Protein AF-A0A5D8Q5M8-F1 (afdb_monomer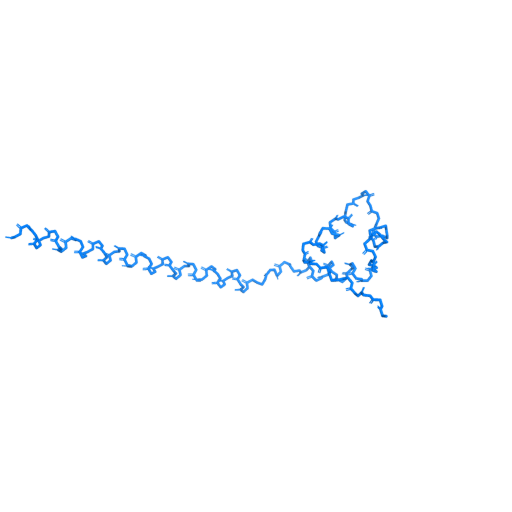_lite)

Foldseek 3Di:
DPDDDDDDPVRLVVLLVQCVPPVDDNVRSCVVVVHDPVRNVVSCCVVVVCCVPVVVVVVVVVVVVVVVVVVVVVVVVVVVVVVVVVVVVVVD

Sequence (92 aa):
MAAHKNFTLEEKLAILAEAESSSTTKIAVCRKHGISKGTLDYWKKHLMNTENYPEDELAKLKKENIMLRSIIVDKDLEIAYLKELLKKTNRS

Organism: NCBI:txid2606906

InterPro domains:
  IPR002514 Transposase IS3/IS911family [PF01527] (1-70)
  IPR009057 Homedomain-like superfamily [SSF46689] (4-87)

Structure (mmCIF, N/CA/C/O backbone):
data_AF-A0A5D8Q5M8-F1
#
_entry.id   AF-A0A5D8Q5M8-F1
#
loop_
_atom_site.group_PDB
_atom_site.id
_atom_site.type_symbol
_atom_site.label_atom_id
_atom_site.label_alt_id
_atom_site.label_comp_id
_atom_site.label_asym_id
_atom_site.label_entity_id
_atom_site.label_seq_id
_atom_site.pdbx_PDB_ins_code
_atom_site.Cartn_x
_atom_site.Cartn_y
_atom_site.Cartn_z
_atom_site.occupancy
_atom_site.B_iso_or_equiv
_atom_site.auth_seq_id
_atom_site.auth_comp_id
_atom_site.auth_asym_id
_atom_site.auth_atom_id
_atom_site.pdbx_PDB_model_num
ATOM 1 N N . MET A 1 1 ? -1.830 2.596 -38.500 1.00 34.69 1 MET A N 1
ATOM 2 C CA . MET A 1 1 ? -1.094 3.071 -37.307 1.00 34.69 1 MET A CA 1
ATOM 3 C C . MET A 1 1 ? -0.844 1.865 -36.421 1.00 34.69 1 MET A C 1
ATOM 5 O O . MET A 1 1 ? -1.803 1.169 -36.120 1.00 34.69 1 MET A O 1
ATOM 9 N N . ALA A 1 2 ? 0.413 1.544 -36.104 1.00 47.38 2 ALA A N 1
ATOM 10 C CA . ALA A 1 2 ? 0.719 0.403 -35.242 1.00 47.38 2 ALA A CA 1
ATOM 11 C C . ALA A 1 2 ? 0.132 0.658 -33.845 1.00 47.38 2 ALA A C 1
ATOM 13 O O . ALA A 1 2 ? 0.375 1.713 -33.263 1.00 47.38 2 ALA A O 1
ATOM 14 N N . ALA A 1 3 ? -0.683 -0.270 -33.344 1.00 52.09 3 ALA A N 1
ATOM 15 C CA . ALA A 1 3 ? -1.274 -0.164 -32.019 1.00 52.09 3 ALA A CA 1
ATOM 16 C C . ALA A 1 3 ? -0.155 -0.172 -30.970 1.00 52.09 3 ALA A C 1
ATOM 18 O O . ALA A 1 3 ? 0.621 -1.125 -30.885 1.00 52.09 3 ALA A O 1
ATOM 19 N N . HIS A 1 4 ? -0.050 0.897 -30.182 1.00 60.59 4 HIS A N 1
ATOM 20 C CA . HIS A 1 4 ? 0.839 0.904 -29.030 1.00 60.59 4 HIS A CA 1
ATOM 21 C C . HIS A 1 4 ? 0.290 -0.084 -28.003 1.00 60.59 4 HIS A C 1
ATOM 23 O O . HIS A 1 4 ? -0.801 0.102 -27.474 1.00 60.59 4 HIS A O 1
ATOM 29 N N . LYS A 1 5 ? 1.033 -1.161 -27.738 1.00 72.94 5 LYS A N 1
ATOM 30 C CA . LYS A 1 5 ? 0.683 -2.103 -26.677 1.00 72.94 5 LYS A CA 1
ATOM 31 C C . LYS A 1 5 ? 0.900 -1.409 -25.330 1.00 72.94 5 LYS A C 1
ATOM 33 O O . LYS A 1 5 ? 2.035 -1.100 -24.962 1.00 72.94 5 LYS A O 1
ATOM 38 N N . ASN A 1 6 ? -0.184 -1.118 -24.617 1.00 82.31 6 ASN A N 1
ATOM 39 C CA . ASN A 1 6 ? -0.126 -0.576 -23.265 1.00 82.31 6 ASN A CA 1
ATOM 40 C C . ASN A 1 6 ? 0.179 -1.710 -22.284 1.00 82.31 6 ASN A C 1
ATOM 42 O O . ASN A 1 6 ? -0.652 -2.586 -22.081 1.00 82.31 6 ASN A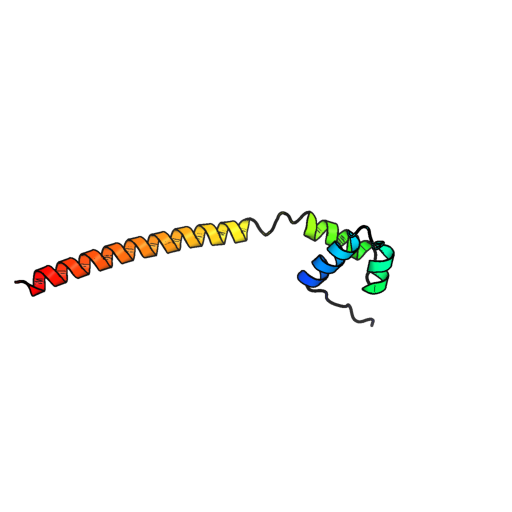 O 1
ATOM 46 N N . PHE A 1 7 ? 1.367 -1.680 -21.683 1.00 86.12 7 PHE A N 1
ATOM 47 C CA . PHE A 1 7 ? 1.735 -2.593 -20.602 1.00 86.12 7 PHE A CA 1
ATOM 48 C C . PHE A 1 7 ? 1.310 -2.008 -19.250 1.00 86.12 7 PHE A C 1
ATOM 50 O O . PHE A 1 7 ? 1.570 -0.827 -18.968 1.00 86.12 7 PHE A O 1
ATOM 57 N N . THR A 1 8 ? 0.699 -2.838 -18.413 1.00 88.81 8 THR A N 1
ATOM 58 C CA . THR A 1 8 ? 0.419 -2.565 -16.997 1.00 88.81 8 THR A CA 1
ATOM 59 C C . THR A 1 8 ? 1.716 -2.462 -16.186 1.00 88.81 8 THR A C 1
ATOM 61 O O . THR A 1 8 ? 2.806 -2.771 -16.674 1.00 88.81 8 THR A O 1
ATOM 64 N N . LEU A 1 9 ? 1.626 -1.987 -14.940 1.00 82.88 9 LEU A N 1
ATOM 65 C CA . LEU A 1 9 ? 2.785 -1.922 -14.043 1.00 82.88 9 LEU A CA 1
ATOM 66 C C . LEU A 1 9 ? 3.365 -3.320 -13.776 1.00 82.88 9 LEU A C 1
ATOM 68 O O . LEU A 1 9 ? 4.572 -3.512 -13.886 1.00 82.88 9 LEU A O 1
ATOM 72 N N . GLU A 1 10 ? 2.498 -4.288 -13.491 1.00 84.19 10 GLU A N 1
ATOM 73 C CA . GLU A 1 10 ? 2.868 -5.678 -13.209 1.00 84.19 10 GLU A CA 1
ATOM 74 C C . GLU A 1 10 ? 3.583 -6.325 -14.399 1.00 84.19 10 GLU A C 1
ATOM 76 O O . GLU A 1 10 ? 4.652 -6.913 -14.238 1.00 84.19 10 GLU A O 1
ATOM 81 N N . GLU A 1 11 ? 3.060 -6.138 -15.614 1.00 89.75 11 GLU A N 1
ATOM 82 C CA . GLU A 1 11 ? 3.698 -6.648 -16.831 1.00 89.75 11 GLU A CA 1
ATOM 83 C C . GLU A 1 11 ? 5.077 -6.020 -17.058 1.00 89.75 11 GLU A C 1
ATOM 85 O O . GLU A 1 11 ? 6.027 -6.724 -17.397 1.00 89.75 11 GLU A O 1
ATOM 90 N N . LYS A 1 12 ? 5.228 -4.707 -16.840 1.00 90.75 12 LYS A N 1
ATOM 91 C CA . LYS A 1 12 ? 6.532 -4.032 -16.961 1.00 90.75 12 LYS A CA 1
ATOM 92 C C . LYS A 1 12 ? 7.548 -4.585 -15.963 1.00 90.75 12 LYS A C 1
ATOM 94 O O . LYS A 1 12 ? 8.698 -4.799 -16.340 1.00 90.75 12 LYS A O 1
ATOM 99 N N . LEU A 1 13 ? 7.134 -4.828 -14.718 1.00 89.00 13 LEU A N 1
ATOM 100 C CA . LEU A 1 13 ? 7.992 -5.401 -13.677 1.00 89.00 13 LEU A CA 1
ATOM 101 C C . LEU A 1 13 ? 8.395 -6.844 -14.005 1.00 89.00 13 LEU A C 1
ATOM 103 O O . LEU A 1 13 ? 9.571 -7.184 -13.888 1.00 89.00 13 LEU A O 1
ATOM 107 N N . ALA A 1 14 ? 7.464 -7.667 -14.494 1.00 90.38 14 ALA A N 1
ATOM 108 C CA . ALA A 1 14 ? 7.756 -9.034 -14.923 1.00 90.38 14 ALA A CA 1
ATOM 109 C C . ALA A 1 14 ? 8.765 -9.073 -16.085 1.00 90.38 14 ALA A C 1
ATOM 111 O O . ALA A 1 14 ? 9.713 -9.857 -16.064 1.00 90.38 14 ALA A O 1
ATOM 112 N N . ILE A 1 15 ? 8.608 -8.184 -17.071 1.00 92.12 15 ILE A N 1
ATOM 113 C CA . ILE A 1 15 ? 9.530 -8.062 -18.210 1.00 92.12 15 ILE A CA 1
ATOM 114 C C . ILE A 1 15 ? 10.920 -7.595 -17.754 1.00 92.12 15 ILE A C 1
ATOM 116 O O . ILE A 1 15 ? 11.932 -8.090 -18.252 1.00 92.12 15 ILE A O 1
ATOM 120 N N . LEU A 1 16 ? 10.992 -6.654 -16.807 1.00 90.06 16 LEU A N 1
ATOM 121 C CA . LEU A 1 16 ? 12.262 -6.210 -16.226 1.00 90.06 16 LEU A CA 1
ATOM 122 C C . LEU A 1 16 ? 12.965 -7.344 -15.473 1.00 90.06 16 LEU A C 1
ATOM 124 O O . LEU A 1 16 ? 14.154 -7.553 -15.696 1.00 90.06 16 LEU A O 1
ATOM 128 N N . ALA A 1 17 ? 12.238 -8.112 -14.658 1.00 89.38 17 ALA A N 1
ATOM 129 C CA . ALA A 1 17 ? 12.787 -9.266 -13.949 1.00 89.38 17 ALA A CA 1
ATOM 130 C C . ALA A 1 17 ? 13.291 -10.353 -14.919 1.00 89.38 17 ALA A C 1
ATOM 132 O O . ALA A 1 17 ? 14.380 -10.896 -14.733 1.00 89.38 17 ALA A O 1
ATOM 133 N N . GLU A 1 18 ? 12.553 -10.622 -16.003 1.00 90.62 18 GLU A N 1
ATOM 134 C CA . GLU A 1 18 ? 12.990 -11.531 -17.073 1.00 90.62 18 GLU A CA 1
ATOM 135 C C . GLU A 1 18 ? 14.301 -11.050 -17.720 1.00 90.62 18 GLU A C 1
ATOM 137 O O . GLU A 1 18 ? 15.193 -11.852 -17.989 1.00 90.62 18 GLU A O 1
ATOM 142 N N . ALA A 1 19 ? 14.451 -9.737 -17.923 1.00 89.31 19 ALA A N 1
ATOM 143 C CA . ALA A 1 19 ? 15.654 -9.128 -18.489 1.00 89.31 19 ALA A CA 1
ATOM 144 C C . ALA A 1 19 ? 16.863 -9.082 -17.537 1.00 89.31 19 ALA A C 1
ATOM 146 O O . ALA A 1 19 ? 17.987 -8.862 -18.001 1.00 89.31 19 ALA A O 1
ATOM 147 N N . GLU A 1 20 ? 16.643 -9.233 -16.230 1.00 85.25 20 GLU A N 1
ATOM 148 C CA . GLU A 1 20 ? 17.693 -9.328 -15.207 1.00 85.25 20 GLU A CA 1
ATOM 149 C C . GLU A 1 20 ? 18.086 -10.772 -14.889 1.00 85.25 20 GLU A C 1
ATOM 151 O O . GLU A 1 20 ? 19.156 -11.005 -14.324 1.00 85.25 20 GLU A O 1
ATOM 156 N N . SER A 1 21 ? 17.275 -11.748 -15.305 1.00 86.12 21 SER A N 1
ATOM 157 C CA . SER A 1 21 ? 17.644 -13.156 -15.227 1.00 86.12 21 SER A CA 1
ATOM 158 C C . SER A 1 21 ? 18.905 -13.424 -16.048 1.00 86.12 21 SER A C 1
ATOM 160 O O . SER A 1 21 ? 18.966 -13.138 -17.244 1.00 86.12 21 SER A O 1
ATOM 162 N N . SER A 1 22 ? 19.900 -14.060 -15.430 1.00 73.06 22 SER A N 1
ATOM 163 C CA . SER A 1 22 ? 21.151 -14.470 -16.085 1.00 73.06 22 SER A CA 1
ATOM 164 C C . SER A 1 22 ? 20.942 -15.433 -17.262 1.00 73.06 22 SER A C 1
ATOM 166 O O . SER A 1 22 ? 21.831 -15.594 -18.095 1.00 73.06 22 SER A O 1
ATOM 168 N N . SER A 1 23 ? 19.761 -16.050 -17.348 1.00 79.94 23 SER A N 1
ATOM 169 C CA . SER A 1 23 ? 19.376 -16.990 -18.401 1.00 79.94 23 SER A CA 1
ATOM 170 C C . SER A 1 23 ? 18.952 -16.330 -19.719 1.00 79.94 23 SER A C 1
ATOM 172 O O . SER A 1 23 ? 18.973 -16.993 -20.755 1.00 79.94 23 SER A O 1
ATOM 174 N N . THR A 1 24 ? 18.566 -15.046 -19.714 1.00 81.75 24 THR A N 1
ATOM 175 C CA . THR A 1 24 ? 17.966 -14.396 -20.889 1.00 81.75 24 THR A CA 1
ATOM 176 C C . THR A 1 24 ? 18.616 -13.048 -21.179 1.00 81.75 24 THR A C 1
ATOM 178 O O . THR A 1 24 ? 18.703 -12.165 -20.334 1.00 81.75 24 THR A O 1
ATOM 181 N N . THR A 1 25 ? 19.065 -12.846 -22.421 1.00 89.19 25 THR A N 1
ATOM 182 C CA . THR A 1 25 ? 19.642 -11.553 -22.814 1.00 89.19 25 THR A CA 1
ATOM 183 C C . THR A 1 25 ? 18.555 -10.490 -22.973 1.00 89.19 25 THR A C 1
ATOM 185 O O . THR A 1 25 ? 17.489 -10.747 -23.535 1.00 89.19 25 THR A O 1
ATOM 188 N N . LYS A 1 26 ? 18.852 -9.244 -22.583 1.00 87.62 26 LYS A N 1
ATOM 189 C CA . LYS A 1 26 ? 17.933 -8.097 -22.742 1.00 87.62 26 LYS A CA 1
ATOM 190 C C . LYS A 1 26 ? 17.391 -7.946 -24.168 1.00 87.62 26 LYS A C 1
ATOM 192 O O . LYS A 1 26 ? 16.246 -7.551 -24.356 1.00 87.62 26 LYS A O 1
ATOM 197 N N . ILE A 1 27 ? 18.205 -8.274 -25.175 1.00 89.75 27 ILE A N 1
ATOM 198 C CA . ILE A 1 27 ? 17.819 -8.219 -26.592 1.00 89.75 27 ILE A CA 1
ATOM 199 C C . ILE A 1 27 ? 16.743 -9.266 -26.908 1.00 89.75 27 ILE A C 1
ATOM 201 O O . ILE A 1 27 ? 15.788 -8.956 -27.620 1.00 89.75 27 ILE A O 1
ATOM 205 N N . ALA A 1 28 ? 16.869 -10.483 -26.372 1.00 89.75 28 ALA A N 1
ATOM 206 C CA . ALA A 1 28 ? 15.864 -11.528 -26.540 1.00 89.75 28 ALA A CA 1
ATOM 207 C C . ALA A 1 28 ? 14.537 -11.140 -25.871 1.00 89.75 28 ALA A C 1
ATOM 209 O O . ALA A 1 28 ? 13.490 -11.257 -26.504 1.00 89.75 28 ALA A O 1
ATOM 210 N N . VAL A 1 29 ? 14.585 -10.575 -24.659 1.00 91.69 29 VAL A N 1
ATOM 211 C CA . VAL A 1 29 ? 13.394 -10.063 -23.956 1.00 91.69 29 VAL A CA 1
ATOM 212 C C . VAL A 1 29 ? 12.714 -8.944 -24.752 1.00 91.69 29 VAL A C 1
ATOM 214 O O . VAL A 1 29 ? 11.502 -8.976 -24.956 1.00 91.69 29 VAL A O 1
ATOM 217 N N . CYS A 1 30 ? 13.490 -7.995 -25.287 1.00 91.19 30 CYS A N 1
ATOM 218 C CA . CYS A 1 30 ? 12.972 -6.916 -26.133 1.00 91.19 30 CYS A CA 1
ATOM 219 C C . CYS A 1 30 ? 12.228 -7.451 -27.366 1.00 91.19 30 CYS A C 1
ATOM 221 O O . CYS A 1 30 ? 11.121 -7.011 -27.667 1.00 91.19 30 CYS A O 1
ATOM 223 N N . ARG A 1 31 ? 12.806 -8.445 -28.053 1.00 90.25 31 ARG A N 1
ATOM 224 C CA . ARG A 1 31 ? 12.186 -9.086 -29.225 1.00 90.25 31 ARG A CA 1
ATOM 225 C C . ARG A 1 31 ? 10.926 -9.867 -28.857 1.00 90.25 31 ARG A C 1
ATOM 227 O O . ARG A 1 31 ? 9.927 -9.740 -29.554 1.00 90.25 31 ARG A O 1
ATOM 234 N N . LYS A 1 32 ? 10.962 -10.629 -27.759 1.00 91.06 32 LYS A N 1
ATOM 235 C CA . LYS A 1 32 ? 9.835 -11.433 -27.264 1.00 91.06 32 LYS A CA 1
ATOM 236 C C . LYS A 1 32 ? 8.613 -10.572 -26.945 1.00 91.06 32 LYS A C 1
ATOM 238 O O . LYS A 1 32 ? 7.497 -10.942 -27.291 1.00 91.06 32 LYS A O 1
ATOM 243 N N . HIS A 1 33 ? 8.829 -9.418 -26.317 1.00 89.38 33 HIS A N 1
ATOM 244 C CA . HIS A 1 33 ? 7.749 -8.525 -25.885 1.00 89.38 33 HIS A CA 1
ATOM 245 C C . HIS A 1 33 ? 7.452 -7.390 -26.875 1.00 89.38 33 HIS A C 1
ATOM 247 O O . HIS A 1 33 ? 6.549 -6.595 -26.634 1.00 89.38 33 HIS A O 1
ATOM 253 N N . GLY A 1 34 ? 8.172 -7.316 -28.001 1.00 90.50 34 GLY A N 1
ATOM 254 C CA . GLY A 1 34 ? 7.975 -6.285 -29.024 1.00 90.50 34 GLY A CA 1
ATOM 255 C C . GLY A 1 34 ? 8.318 -4.871 -28.544 1.00 90.50 34 GLY A C 1
ATOM 256 O O . GLY A 1 34 ? 7.713 -3.902 -28.995 1.00 90.50 34 GLY A O 1
ATOM 257 N N . ILE A 1 35 ? 9.264 -4.748 -27.611 1.00 91.50 35 ILE A N 1
ATOM 258 C CA . ILE A 1 35 ? 9.689 -3.473 -27.023 1.00 91.50 35 ILE A CA 1
ATOM 259 C C . ILE A 1 35 ? 11.109 -3.121 -27.452 1.00 91.50 35 ILE A C 1
ATOM 261 O O . ILE A 1 35 ? 11.934 -3.985 -27.743 1.00 91.50 35 ILE A O 1
ATOM 265 N N . SER A 1 36 ? 11.415 -1.826 -27.479 1.00 90.81 36 SER A N 1
ATOM 266 C CA . SER A 1 36 ? 12.775 -1.368 -27.744 1.00 90.81 36 SER A CA 1
ATOM 267 C C . SER A 1 36 ? 13.639 -1.457 -26.483 1.00 90.81 36 SER A C 1
ATOM 269 O O . SER A 1 36 ? 13.138 -1.353 -25.361 1.00 90.81 36 SER A O 1
ATOM 271 N N . LYS A 1 37 ? 14.961 -1.554 -26.661 1.00 90.94 37 LYS A N 1
ATOM 272 C CA . LYS A 1 37 ? 15.908 -1.469 -25.539 1.00 90.94 37 LYS A CA 1
ATOM 273 C C . LYS A 1 37 ? 15.756 -0.153 -24.765 1.00 90.94 37 LYS A C 1
ATOM 275 O O . LYS A 1 37 ? 15.777 -0.169 -23.542 1.00 90.94 37 LYS A O 1
ATOM 280 N N . GLY A 1 38 ? 15.529 0.962 -25.465 1.00 91.12 38 GLY A N 1
ATOM 281 C CA . GLY A 1 38 ? 15.300 2.263 -24.831 1.00 91.12 38 GLY A CA 1
ATOM 282 C C . GLY A 1 38 ? 14.049 2.282 -23.950 1.00 91.12 38 GLY A C 1
ATOM 283 O O . GLY A 1 38 ? 14.064 2.885 -22.883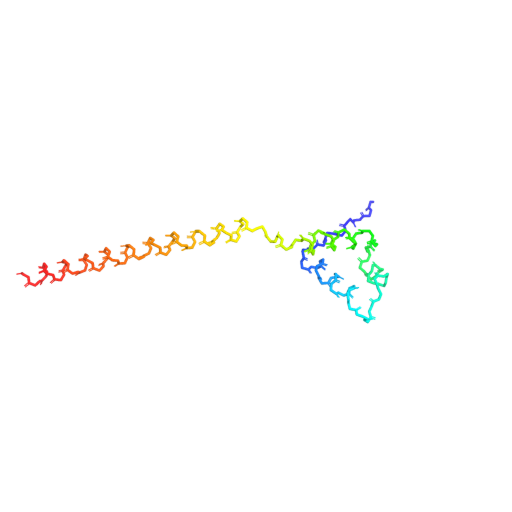 1.00 91.12 38 GLY A O 1
ATOM 284 N N . THR A 1 39 ? 12.993 1.565 -24.346 1.00 90.94 39 THR A N 1
ATOM 285 C CA . THR A 1 39 ? 11.779 1.387 -23.533 1.00 90.94 39 THR A CA 1
ATOM 286 C C . THR A 1 39 ? 12.076 0.602 -22.255 1.00 90.94 39 THR A C 1
ATOM 288 O O . THR A 1 39 ? 11.658 1.015 -21.176 1.00 90.94 39 THR A O 1
ATOM 291 N N . LEU A 1 40 ? 12.834 -0.492 -22.366 1.00 91.50 40 LEU A N 1
ATOM 292 C CA . LEU A 1 40 ? 13.237 -1.314 -21.224 1.00 91.50 40 LEU A CA 1
ATOM 293 C C . LEU A 1 40 ? 14.130 -0.528 -20.248 1.00 91.50 40 LEU A C 1
ATOM 295 O O . LEU A 1 40 ? 13.887 -0.541 -19.045 1.00 91.50 40 LEU A O 1
ATOM 299 N N . ASP A 1 41 ? 15.123 0.203 -20.759 1.00 90.12 41 ASP A N 1
ATOM 300 C CA . ASP A 1 41 ? 16.023 1.030 -19.947 1.00 90.12 41 ASP A CA 1
ATOM 301 C C . ASP A 1 41 ? 15.271 2.208 -19.291 1.00 90.12 41 ASP A C 1
ATOM 303 O O . ASP A 1 41 ? 15.522 2.541 -18.130 1.00 90.12 41 ASP A O 1
ATOM 307 N N . TYR A 1 42 ? 14.294 2.800 -19.989 1.00 88.50 42 TYR A N 1
ATOM 308 C CA . TYR A 1 42 ? 13.404 3.824 -19.437 1.00 88.50 42 TYR A CA 1
ATOM 309 C C . TYR A 1 42 ? 12.564 3.281 -18.275 1.00 88.50 42 TYR A C 1
ATOM 311 O O . TYR A 1 42 ? 12.527 3.919 -17.221 1.00 88.50 42 TYR A O 1
ATOM 319 N N . TRP A 1 43 ? 11.935 2.107 -18.426 1.00 90.62 43 TRP A N 1
ATOM 320 C CA . TRP A 1 43 ? 11.192 1.456 -17.340 1.00 90.62 43 TRP A CA 1
ATOM 321 C C . TRP A 1 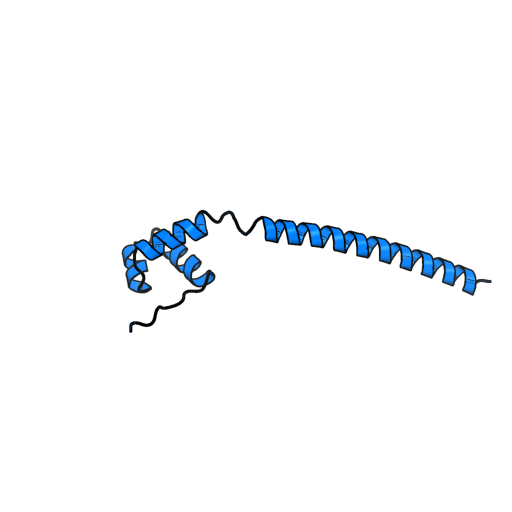43 ? 12.103 1.097 -16.180 1.00 90.62 43 TRP A C 1
ATOM 323 O O . TRP A 1 43 ? 11.759 1.390 -15.043 1.00 90.62 43 TRP A O 1
ATOM 333 N N . LYS A 1 44 ? 13.289 0.545 -16.453 1.00 86.56 44 LYS A N 1
ATOM 334 C CA . LYS A 1 44 ? 14.280 0.246 -15.419 1.00 86.56 44 LYS A CA 1
ATOM 335 C C . LYS A 1 44 ? 14.594 1.499 -14.600 1.00 86.56 44 LYS A C 1
ATOM 337 O O . LYS A 1 44 ? 14.515 1.476 -13.377 1.00 86.56 44 LYS A O 1
ATOM 342 N N . LYS A 1 45 ? 14.861 2.624 -15.270 1.00 84.81 45 LYS A N 1
ATOM 343 C CA . LYS A 1 45 ? 15.126 3.904 -14.606 1.00 84.81 45 LYS A CA 1
ATOM 344 C C . LYS A 1 45 ? 13.915 4.423 -13.819 1.00 84.81 45 LYS A C 1
ATOM 346 O O . LYS A 1 45 ? 14.112 4.924 -12.724 1.00 84.81 45 LYS A O 1
ATOM 351 N N . HIS A 1 46 ? 12.698 4.321 -14.345 1.00 80.25 46 HIS A N 1
ATOM 352 C CA . HIS A 1 46 ? 11.492 4.891 -13.723 1.00 80.25 46 HIS A CA 1
ATOM 353 C C . HIS A 1 46 ? 10.785 3.969 -12.733 1.00 80.25 46 HIS A C 1
ATOM 355 O O . HIS A 1 46 ? 9.878 4.426 -12.058 1.00 80.25 46 HIS A O 1
ATOM 361 N N . LEU A 1 47 ? 11.121 2.684 -12.671 1.00 79.19 47 LEU A N 1
ATOM 362 C CA . LEU A 1 47 ? 10.500 1.731 -11.748 1.00 79.19 47 LEU A CA 1
ATOM 363 C C . LEU A 1 47 ? 11.487 1.266 -10.678 1.00 79.19 47 LEU A C 1
ATOM 365 O O . LEU A 1 47 ? 11.071 1.050 -9.551 1.00 79.19 47 LEU A O 1
ATOM 369 N N . MET A 1 48 ? 12.788 1.180 -10.987 1.00 71.44 48 MET A N 1
ATOM 370 C CA . MET A 1 48 ? 13.805 0.795 -9.999 1.00 71.44 48 MET A CA 1
ATOM 371 C C . MET A 1 48 ? 14.426 1.984 -9.261 1.00 71.44 48 MET A C 1
ATOM 373 O O . MET A 1 48 ? 14.831 1.812 -8.122 1.00 71.44 48 MET A O 1
ATOM 377 N N . ASN A 1 49 ? 14.455 3.195 -9.843 1.00 62.88 49 ASN A N 1
ATOM 378 C CA . ASN A 1 49 ? 14.713 4.412 -9.042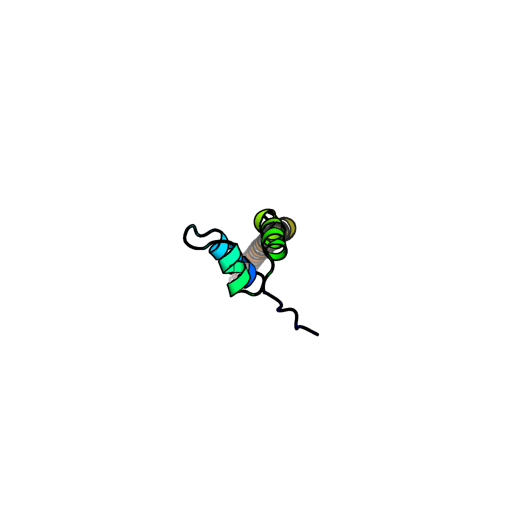 1.00 62.88 49 ASN A CA 1
ATOM 379 C C . ASN A 1 49 ? 13.444 4.914 -8.334 1.00 62.88 49 ASN A C 1
ATOM 381 O O . ASN A 1 49 ? 13.460 5.950 -7.675 1.00 62.88 49 ASN A O 1
ATOM 385 N N . THR A 1 50 ? 12.346 4.173 -8.470 1.00 53.16 50 THR A N 1
ATOM 386 C CA . THR A 1 50 ? 11.101 4.375 -7.733 1.00 53.16 50 THR A CA 1
ATOM 387 C C . THR A 1 50 ? 11.099 3.436 -6.527 1.00 53.16 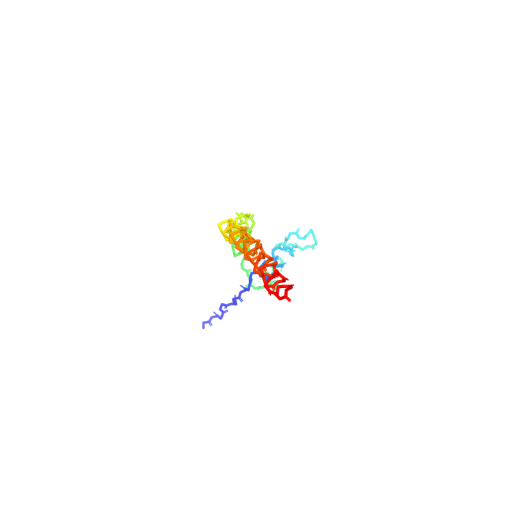50 THR A C 1
ATOM 389 O O . THR A 1 50 ? 10.117 2.768 -6.234 1.00 53.16 50 THR A O 1
ATOM 392 N N . GLU A 1 51 ? 12.200 3.452 -5.762 1.00 51.72 51 GLU A N 1
ATOM 393 C CA . GLU A 1 51 ? 12.109 3.297 -4.299 1.00 51.72 51 GLU A CA 1
ATOM 394 C C . GLU A 1 51 ? 11.145 4.340 -3.696 1.00 51.72 51 GLU A C 1
ATOM 396 O O . GLU A 1 51 ? 10.621 4.157 -2.605 1.00 51.72 51 GLU A O 1
ATOM 401 N N . ASN A 1 52 ? 10.799 5.371 -4.470 1.00 48.94 52 ASN A N 1
ATOM 402 C CA . ASN A 1 52 ? 9.630 6.214 -4.285 1.00 48.94 52 ASN A CA 1
ATOM 403 C C . ASN A 1 52 ? 8.337 5.534 -4.780 1.00 48.94 52 ASN A C 1
ATOM 405 O O . ASN A 1 52 ? 7.617 6.094 -5.609 1.00 48.94 52 ASN A O 1
ATOM 409 N N . TYR A 1 53 ? 7.952 4.383 -4.211 1.00 51.28 53 TYR A N 1
ATOM 410 C CA . TYR A 1 53 ? 6.516 4.239 -3.894 1.00 51.28 53 TYR A CA 1
ATOM 411 C C . TYR A 1 53 ? 6.120 5.581 -3.284 1.00 51.28 53 TYR A C 1
ATOM 413 O O . TYR A 1 53 ? 6.907 5.992 -2.432 1.00 51.28 53 TYR A O 1
ATOM 421 N N . PRO A 1 54 ? 5.077 6.311 -3.734 1.00 54.66 54 PRO A N 1
ATOM 422 C CA . PRO A 1 54 ? 4.865 7.681 -3.284 1.00 54.66 54 PRO A CA 1
ATOM 423 C C . PRO A 1 54 ? 4.897 7.653 -1.763 1.00 54.66 54 PRO A C 1
ATOM 425 O O . PRO A 1 54 ? 3.976 7.148 -1.125 1.00 54.66 54 PRO A O 1
ATOM 428 N N . GLU A 1 55 ? 6.024 8.073 -1.185 1.00 57.56 55 GLU A N 1
ATOM 429 C CA . GLU A 1 55 ? 6.282 7.916 0.244 1.00 57.56 55 GLU A CA 1
ATOM 430 C C . GLU A 1 55 ? 5.188 8.677 0.993 1.00 57.56 55 GLU A C 1
ATOM 432 O O . GLU A 1 55 ? 4.729 8.269 2.053 1.00 57.56 55 GLU A O 1
ATOM 437 N N . ASP A 1 56 ? 4.680 9.705 0.316 1.00 63.84 56 ASP A N 1
ATOM 438 C CA . ASP A 1 56 ? 3.491 10.478 0.590 1.00 63.84 56 ASP A CA 1
ATOM 439 C C . ASP A 1 56 ? 2.198 9.653 0.723 1.00 63.84 56 ASP A C 1
ATOM 441 O O . ASP A 1 56 ? 1.461 9.854 1.680 1.00 63.84 56 ASP A O 1
ATOM 445 N N . GLU A 1 57 ? 1.909 8.674 -0.142 1.00 78.06 57 GLU A N 1
ATOM 446 C CA . GLU A 1 57 ? 0.694 7.852 -0.024 1.00 78.06 57 GLU A CA 1
ATOM 447 C C . GLU A 1 57 ? 0.792 6.870 1.146 1.00 78.06 57 GLU A C 1
ATOM 449 O O . GLU A 1 57 ? -0.137 6.767 1.948 1.00 78.06 57 GLU A O 1
ATOM 454 N N . LEU A 1 58 ? 1.941 6.208 1.318 1.00 80.75 58 LEU A N 1
ATOM 455 C CA . LEU A 1 58 ? 2.160 5.328 2.466 1.00 80.75 58 LEU A CA 1
ATOM 456 C C . LEU A 1 58 ? 2.172 6.120 3.783 1.00 80.75 58 LEU A C 1
ATOM 458 O O . LEU A 1 58 ? 1.600 5.674 4.779 1.00 80.75 58 LEU A O 1
ATOM 462 N N . ALA A 1 59 ? 2.792 7.301 3.808 1.00 82.38 59 ALA A N 1
ATOM 463 C CA . ALA A 1 59 ? 2.796 8.193 4.964 1.00 82.38 59 ALA A CA 1
ATOM 464 C C . ALA A 1 59 ? 1.396 8.743 5.260 1.00 82.38 59 ALA A C 1
ATOM 466 O O . ALA A 1 59 ? 1.003 8.808 6.427 1.00 82.38 59 ALA A O 1
ATOM 467 N N . LYS A 1 60 ? 0.621 9.093 4.231 1.00 86.19 60 LYS A N 1
ATOM 468 C CA . LYS A 1 60 ? -0.768 9.543 4.356 1.00 86.19 60 LYS A CA 1
ATOM 469 C C . LYS A 1 60 ? -1.659 8.436 4.906 1.00 86.19 60 LYS A C 1
ATOM 471 O O . LYS A 1 60 ? -2.341 8.672 5.898 1.00 86.19 60 LYS A O 1
ATOM 476 N N . LEU A 1 61 ? -1.571 7.223 4.361 1.00 89.06 61 LEU A N 1
ATOM 477 C CA . LEU A 1 61 ? -2.300 6.056 4.863 1.00 89.06 61 LEU A CA 1
ATOM 478 C C . LEU A 1 61 ? -1.909 5.718 6.307 1.00 89.06 61 LEU A C 1
ATOM 480 O O . LEU A 1 61 ? -2.775 5.420 7.126 1.00 89.06 61 LEU A O 1
ATOM 484 N N . LYS A 1 62 ? -0.621 5.815 6.664 1.00 89.94 62 LYS A N 1
ATOM 485 C CA . LYS A 1 62 ? -0.162 5.629 8.052 1.00 89.94 62 LYS A CA 1
ATOM 486 C C . LYS A 1 62 ? -0.732 6.691 8.994 1.00 89.94 62 LYS A C 1
ATOM 488 O O . LYS A 1 62 ? -1.210 6.339 10.071 1.00 89.94 62 LYS A O 1
ATOM 493 N N . LYS A 1 63 ? -0.715 7.970 8.602 1.00 92.88 63 LYS A N 1
ATOM 494 C CA . LYS A 1 63 ? -1.314 9.069 9.382 1.00 92.88 63 LYS A CA 1
ATOM 495 C C . LYS A 1 63 ? -2.813 8.866 9.566 1.00 92.88 63 LYS A C 1
ATOM 497 O O . LYS A 1 63 ? -3.309 8.967 10.684 1.00 92.88 63 LYS A O 1
ATOM 502 N N . GLU A 1 64 ? -3.519 8.534 8.492 1.00 94.81 64 GLU A N 1
ATOM 503 C CA . GLU A 1 64 ? -4.952 8.256 8.527 1.00 94.81 64 GLU A CA 1
ATOM 504 C C . GLU A 1 64 ? -5.265 7.071 9.448 1.00 94.81 64 GLU A C 1
ATOM 506 O O . GLU A 1 64 ? -6.174 7.149 10.269 1.00 94.81 64 GLU A O 1
ATOM 511 N N . ASN A 1 65 ? -4.449 6.015 9.422 1.00 96.75 65 ASN A N 1
ATOM 512 C CA . ASN A 1 65 ? -4.616 4.871 10.314 1.00 96.75 65 ASN A CA 1
ATOM 513 C C . ASN A 1 65 ? -4.455 5.241 11.797 1.00 96.75 65 ASN A C 1
ATOM 515 O O . ASN A 1 65 ? -5.234 4.778 12.628 1.00 96.75 65 ASN A O 1
ATOM 519 N N . ILE A 1 66 ? -3.476 6.087 12.133 1.00 96.81 66 ILE A N 1
ATOM 520 C CA . ILE A 1 66 ? -3.274 6.583 13.504 1.00 96.81 66 ILE A CA 1
ATOM 521 C C . ILE A 1 66 ? -4.494 7.389 13.964 1.00 96.81 66 ILE A C 1
ATOM 523 O O . ILE A 1 66 ? -5.013 7.144 15.053 1.00 96.81 66 ILE A O 1
ATOM 527 N N . MET A 1 67 ? -4.991 8.294 13.117 1.00 96.38 67 MET A N 1
ATOM 528 C CA . MET A 1 67 ? -6.178 9.102 13.414 1.00 96.38 67 MET A CA 1
ATOM 529 C C . MET A 1 67 ? -7.417 8.229 13.629 1.00 96.38 67 MET A C 1
ATOM 531 O O . MET A 1 67 ? -8.119 8.385 14.627 1.00 96.38 67 MET A O 1
ATOM 535 N N . LEU A 1 68 ? -7.660 7.266 12.736 1.00 97.81 68 LEU A N 1
ATOM 536 C CA . LEU A 1 68 ? -8.789 6.342 12.844 1.00 97.81 68 LEU A CA 1
ATOM 537 C C . LEU A 1 68 ? -8.719 5.502 14.125 1.00 97.81 68 LEU A C 1
ATOM 539 O O . LEU A 1 68 ? -9.733 5.339 14.799 1.00 97.81 68 LEU A O 1
ATOM 543 N N . ARG A 1 69 ? -7.532 5.004 14.496 1.00 96.50 69 ARG A N 1
ATOM 544 C CA . ARG A 1 69 ? -7.343 4.257 15.750 1.00 96.50 69 ARG A CA 1
ATOM 545 C C . ARG A 1 69 ? -7.626 5.114 16.977 1.00 96.50 69 ARG A C 1
ATOM 547 O O . ARG A 1 69 ? -8.292 4.622 17.880 1.00 96.50 69 ARG A O 1
ATOM 554 N N . SER A 1 70 ? -7.167 6.367 16.999 1.00 96.88 70 SER A N 1
ATOM 555 C CA . SER A 1 70 ? -7.461 7.294 18.101 1.00 96.88 70 SER A CA 1
ATOM 556 C C . SER A 1 70 ? -8.966 7.486 18.266 1.00 96.88 70 SER A C 1
ATOM 558 O O . SER A 1 70 ? -9.493 7.281 19.352 1.00 96.88 70 SER A O 1
ATOM 560 N N . ILE A 1 71 ? -9.671 7.772 17.166 1.00 97.44 71 ILE A N 1
ATOM 561 C CA . ILE A 1 71 ? -11.124 7.982 17.182 1.00 97.44 71 ILE A CA 1
ATOM 562 C C . ILE A 1 71 ? -11.856 6.733 17.684 1.00 97.44 71 ILE A C 1
ATOM 564 O O . ILE A 1 71 ? -12.819 6.849 18.436 1.00 97.44 71 ILE A O 1
ATOM 568 N N . ILE A 1 72 ? -11.423 5.535 17.278 1.00 97.69 72 ILE A N 1
ATOM 569 C CA . ILE A 1 72 ? -12.025 4.284 17.758 1.00 97.69 72 ILE A CA 1
ATOM 570 C C . ILE A 1 72 ? -11.839 4.141 19.270 1.00 97.69 72 ILE A C 1
ATOM 572 O O . ILE A 1 72 ? -12.816 3.878 19.963 1.00 97.69 72 ILE A O 1
ATOM 576 N N . VAL A 1 73 ? -10.625 4.362 19.783 1.00 97.75 73 VAL A N 1
ATOM 577 C CA . VAL A 1 73 ? -10.343 4.272 21.225 1.00 97.75 73 VAL A CA 1
ATOM 578 C C . VAL A 1 73 ? -11.200 5.261 22.017 1.00 97.75 73 VAL A C 1
ATOM 580 O O . VAL A 1 73 ? -11.824 4.864 23.000 1.00 97.75 73 VAL A O 1
ATOM 583 N N . ASP A 1 74 ? -11.293 6.513 21.570 1.00 96.88 74 ASP A N 1
ATOM 584 C CA . ASP A 1 74 ? -12.090 7.544 22.246 1.00 96.88 74 ASP A CA 1
ATOM 585 C C . ASP A 1 74 ? -13.577 7.162 22.296 1.00 96.88 74 ASP A C 1
ATOM 587 O O . ASP A 1 74 ? -14.225 7.259 23.342 1.00 96.88 74 ASP A O 1
ATOM 591 N N . LYS A 1 75 ? -14.114 6.646 21.184 1.00 97.06 75 LYS A N 1
ATOM 592 C CA . LYS A 1 75 ? -15.513 6.202 21.104 1.00 97.06 75 LYS A CA 1
ATOM 593 C C . LYS A 1 75 ? -15.776 4.953 21.939 1.00 97.06 75 LYS A C 1
ATOM 595 O O . LYS A 1 75 ? -16.835 4.855 22.553 1.00 97.06 75 LYS A O 1
ATOM 600 N N . ASP A 1 76 ? -14.838 4.013 21.997 1.00 97.62 76 ASP A N 1
ATOM 601 C CA . ASP A 1 76 ? -14.966 2.820 22.837 1.00 97.62 76 ASP A CA 1
ATOM 602 C C . ASP A 1 76 ? -14.985 3.181 24.329 1.00 97.62 76 ASP A C 1
ATOM 604 O O . ASP A 1 76 ? -15.779 2.616 25.089 1.00 97.62 76 ASP A O 1
ATOM 608 N N . LEU A 1 77 ? -14.176 4.162 24.748 1.00 97.31 77 LEU A N 1
ATOM 609 C CA . LEU A 1 77 ? -14.196 4.695 26.112 1.00 97.31 77 LEU A CA 1
ATOM 610 C C . LEU A 1 77 ? -15.529 5.380 26.437 1.00 97.31 77 LEU A C 1
ATOM 612 O O . LEU A 1 77 ? -16.113 5.119 27.491 1.00 97.31 77 LEU A O 1
ATOM 616 N N . GLU A 1 78 ? -16.049 6.204 25.526 1.00 96.81 78 GLU A N 1
ATOM 617 C CA . GLU A 1 78 ? -17.353 6.853 25.687 1.00 96.81 78 GLU A CA 1
ATOM 618 C C . GLU A 1 78 ? -18.483 5.818 25.803 1.00 96.81 78 GLU A C 1
ATOM 620 O O . GLU A 1 78 ? -19.309 5.879 26.717 1.00 96.81 78 GLU A O 1
ATOM 625 N N . ILE A 1 79 ? -18.478 4.794 24.945 1.00 97.56 79 ILE A N 1
ATOM 626 C CA . ILE A 1 79 ? -19.437 3.684 25.001 1.00 97.56 79 ILE A CA 1
ATOM 627 C C . ILE A 1 79 ? -19.338 2.938 26.336 1.00 97.56 79 ILE A C 1
ATOM 629 O O . ILE A 1 79 ? -20.370 2.576 26.912 1.00 97.56 79 ILE A O 1
ATOM 633 N N . ALA A 1 80 ? -18.128 2.676 26.832 1.00 95.69 80 ALA A N 1
ATOM 634 C CA . ALA A 1 80 ? -17.929 2.012 28.116 1.00 95.69 80 ALA A CA 1
ATOM 635 C C . ALA A 1 80 ? -18.528 2.837 29.264 1.00 95.69 80 ALA A C 1
ATOM 637 O O . ALA A 1 80 ? -19.296 2.298 30.065 1.00 95.69 80 ALA A O 1
ATOM 638 N N . TYR A 1 81 ? -18.265 4.144 29.286 1.00 95.75 81 TYR A N 1
ATOM 639 C CA . TYR A 1 81 ? -18.809 5.062 30.285 1.00 95.75 81 TYR A CA 1
ATOM 640 C C . TYR A 1 81 ? -20.344 5.126 30.248 1.00 95.75 81 TYR A C 1
ATOM 642 O O . TYR A 1 81 ? -21.002 4.973 31.281 1.00 95.75 81 TYR A O 1
ATOM 650 N N . LEU A 1 82 ? -20.939 5.255 29.058 1.00 95.69 82 LEU A N 1
ATOM 651 C CA . LEU A 1 82 ? -22.396 5.260 28.889 1.00 95.69 82 LEU A CA 1
ATOM 652 C C . LEU A 1 82 ? -23.032 3.951 29.379 1.00 95.69 82 LEU A C 1
ATOM 654 O O . LEU A 1 82 ? -24.061 3.969 30.059 1.00 95.69 82 LEU A O 1
ATOM 658 N N . LYS A 1 83 ? -22.402 2.803 29.099 1.00 94.38 83 LYS A N 1
ATOM 659 C CA . LYS A 1 83 ? -22.855 1.498 29.606 1.00 94.38 83 LYS A CA 1
ATOM 660 C C . LYS A 1 83 ? -22.789 1.416 31.131 1.00 94.38 83 LYS A C 1
ATOM 662 O O . LYS A 1 83 ? -23.662 0.791 31.734 1.00 94.38 83 LYS A O 1
ATOM 667 N N . GLU A 1 84 ? -21.782 2.007 31.766 1.00 93.06 84 GLU A N 1
ATOM 668 C CA . GLU A 1 84 ? -21.704 2.060 33.229 1.00 93.06 84 GLU A CA 1
ATOM 669 C C . GLU A 1 84 ? -22.796 2.933 33.843 1.00 93.06 84 GLU A C 1
ATOM 671 O O . GLU A 1 84 ? -23.409 2.521 34.830 1.00 93.06 84 GLU A O 1
ATOM 676 N N . LEU A 1 85 ? -23.080 4.098 33.255 1.00 93.44 85 LEU A N 1
ATOM 677 C CA . LEU A 1 85 ? -24.172 4.962 33.706 1.00 93.44 85 LEU A CA 1
ATOM 678 C C . LEU A 1 85 ? -25.521 4.248 33.615 1.00 93.44 85 LEU A C 1
ATOM 680 O O . LEU A 1 85 ? -26.240 4.193 34.609 1.00 93.44 85 LEU A O 1
ATOM 684 N N . LEU A 1 86 ? -25.821 3.602 32.484 1.00 91.19 86 LEU A N 1
ATOM 685 C CA . LEU A 1 86 ? -27.054 2.823 32.320 1.00 91.19 86 LEU A CA 1
ATOM 686 C C . LEU A 1 86 ? -27.164 1.686 33.344 1.00 91.19 86 LEU A C 1
ATOM 688 O O . LEU A 1 86 ? -28.236 1.443 33.894 1.00 91.19 86 LEU A O 1
ATOM 692 N N . LYS A 1 87 ? -26.054 1.004 33.652 1.00 90.38 87 LYS A N 1
ATOM 693 C CA . LYS A 1 87 ? -26.026 -0.019 34.709 1.00 90.38 87 LYS A CA 1
ATOM 694 C C . LYS A 1 87 ? -26.282 0.559 36.099 1.00 90.38 87 LYS A C 1
ATOM 696 O O . LYS A 1 87 ? -26.818 -0.168 36.928 1.00 90.38 87 LYS A O 1
ATOM 701 N N . LYS A 1 88 ? -25.869 1.799 36.380 1.00 81.75 88 LYS A N 1
ATOM 702 C CA . LYS A 1 88 ? -26.153 2.477 37.654 1.00 81.75 88 LYS A CA 1
ATOM 703 C C . LYS A 1 88 ? -27.623 2.889 37.731 1.00 81.75 88 LYS A C 1
ATOM 705 O O . LYS A 1 88 ? -28.261 2.578 38.727 1.00 81.75 88 LYS A O 1
ATOM 710 N N . THR A 1 89 ? -28.168 3.484 36.669 1.00 81.94 89 THR A N 1
ATOM 711 C CA . THR A 1 89 ? -29.580 3.899 36.592 1.00 81.94 89 THR A CA 1
ATOM 712 C C . THR A 1 89 ? -30.550 2.721 36.656 1.00 81.94 89 THR A C 1
ATOM 714 O O . THR A 1 89 ? -31.575 2.823 37.306 1.00 81.94 89 THR A O 1
ATOM 717 N N . ASN A 1 90 ? -30.229 1.577 36.047 1.00 75.12 90 ASN A N 1
ATOM 718 C CA . ASN A 1 90 ? -31.096 0.391 36.108 1.00 75.12 90 ASN A CA 1
ATOM 719 C C . ASN A 1 90 ? -31.008 -0.383 37.440 1.00 75.12 90 ASN A C 1
ATOM 721 O O . ASN A 1 90 ? -31.718 -1.372 37.608 1.00 75.12 90 ASN A O 1
ATOM 725 N N . ARG A 1 91 ? -30.093 -0.015 38.349 1.00 64.94 91 ARG A N 1
ATOM 726 C CA . ARG A 1 91 ? -29.960 -0.630 39.685 1.00 64.94 91 ARG A CA 1
ATOM 727 C C . ARG A 1 91 ? -30.598 0.198 40.803 1.00 64.94 91 ARG A C 1
ATOM 729 O O . ARG A 1 91 ? -30.706 -0.323 41.910 1.00 64.94 91 ARG A O 1
ATOM 736 N N . SER A 1 92 ? -30.948 1.455 40.533 1.00 53.06 92 SER A N 1
ATOM 737 C CA . SER A 1 92 ? -31.783 2.305 41.393 1.00 53.06 92 SER A CA 1
ATOM 738 C C . SER A 1 92 ? -33.251 2.118 41.052 1.00 53.06 92 SER A C 1
ATOM 740 O O . SER A 1 92 ? -34.059 2.060 41.997 1.00 53.06 92 SER A O 1
#

pLDDT: mean 84.02, std 14.29, range [34.69, 97.81]

Secondary structure (DSSP, 8-state):
--------HHHHHHHHHHHHSTTS-HHHHHHHHT--HHHHHHHHHHHHS---S-HHHHHHHHHHHHHHHHHHHHHHHHHHHHHHHHHHHTT-

Radius of gyration: 26.91 Å; chains: 1; bounding box: 53×28×79 Å